Protein AF-A0A7X7GJ61-F1 (afdb_monomer_lite)

pLDDT: mean 87.81, std 11.17, range [40.0, 97.5]

Radius of gyration: 12.56 Å; chains: 1; bounding box: 27×18×38 Å

Structure (mmCIF, N/CA/C/O backbone):
data_AF-A0A7X7GJ61-F1
#
_entry.id   AF-A0A7X7GJ61-F1
#
loop_
_atom_site.group_PDB
_atom_site.id
_atom_site.type_symbol
_atom_site.label_atom_id
_atom_site.label_alt_id
_atom_site.label_comp_id
_atom_site.label_asym_id
_atom_site.label_entity_id
_atom_site.label_seq_id
_atom_site.pdbx_PDB_ins_code
_atom_site.Cartn_x
_atom_site.Cartn_y
_atom_site.Cartn_z
_atom_site.occupancy
_atom_site.B_iso_or_equiv
_atom_site.auth_seq_id
_atom_site.auth_comp_id
_atom_site.auth_asym_id
_atom_site.auth_atom_id
_atom_site.pdbx_PDB_model_num
ATOM 1 N N . MET A 1 1 ? -18.776 -6.581 -9.386 1.00 40.00 1 MET A N 1
ATOM 2 C CA . MET A 1 1 ? -18.034 -5.331 -9.635 1.00 40.00 1 MET A CA 1
ATOM 3 C C . MET A 1 1 ? -16.580 -5.732 -9.733 1.00 40.00 1 MET A C 1
ATOM 5 O O . MET A 1 1 ? -16.112 -6.367 -8.798 1.00 40.00 1 MET A O 1
ATOM 9 N N . SER A 1 2 ? -15.914 -5.512 -10.871 1.00 46.88 2 SER A N 1
ATOM 10 C CA . SER A 1 2 ? -14.457 -5.659 -10.886 1.00 46.88 2 SER A CA 1
ATOM 11 C C . SER A 1 2 ? -13.919 -4.608 -9.925 1.00 46.88 2 SER A C 1
ATOM 13 O O . SER A 1 2 ? -14.349 -3.455 -10.002 1.00 46.88 2 SER A O 1
ATOM 15 N N . SER A 1 3 ? -13.036 -4.994 -9.010 1.00 53.47 3 SER A N 1
ATOM 16 C CA . SER A 1 3 ? -12.189 -4.029 -8.315 1.00 53.47 3 SER A CA 1
ATOM 17 C C . SER A 1 3 ? -11.661 -3.022 -9.340 1.00 53.47 3 SER A C 1
ATOM 19 O O . SER A 1 3 ? -11.354 -3.400 -10.473 1.00 53.47 3 SER A O 1
ATOM 21 N N . GLY A 1 4 ? -11.574 -1.738 -8.992 1.00 56.25 4 GLY A N 1
ATOM 22 C CA . GLY A 1 4 ? -11.055 -0.697 -9.893 1.00 56.25 4 GLY A CA 1
ATOM 23 C C . GLY A 1 4 ? -9.568 -0.856 -10.255 1.00 56.25 4 GLY A C 1
ATOM 24 O O . GLY A 1 4 ? -8.937 0.120 -10.637 1.00 56.25 4 GLY A O 1
ATOM 25 N N . TYR A 1 5 ? -8.988 -2.044 -10.070 1.00 64.44 5 TYR A N 1
ATOM 26 C CA . TYR A 1 5 ? -7.563 -2.329 -10.128 1.00 64.44 5 TYR A CA 1
ATOM 27 C C . TYR A 1 5 ? -7.279 -3.835 -10.342 1.00 64.44 5 TYR A C 1
ATOM 29 O O . TYR A 1 5 ? -8.166 -4.659 -10.084 1.00 64.44 5 TYR A O 1
ATOM 37 N N . PRO A 1 6 ? -6.058 -4.201 -10.795 1.00 67.19 6 PRO A N 1
ATOM 38 C CA . PRO A 1 6 ? -5.660 -5.581 -11.079 1.00 67.19 6 PRO A CA 1
ATOM 39 C C . PRO A 1 6 ? -5.747 -6.504 -9.862 1.00 67.19 6 PRO A C 1
ATOM 41 O O . PRO A 1 6 ? -5.373 -6.108 -8.761 1.00 67.19 6 PRO A O 1
ATOM 44 N N . ASP A 1 7 ? -6.096 -7.776 -10.071 1.00 73.69 7 ASP A N 1
ATOM 45 C CA . ASP A 1 7 ? -6.105 -8.801 -9.007 1.00 73.69 7 ASP A CA 1
ATOM 46 C C . ASP A 1 7 ? -4.738 -8.980 -8.322 1.00 73.69 7 ASP A C 1
ATOM 48 O O . ASP A 1 7 ? -4.649 -9.456 -7.1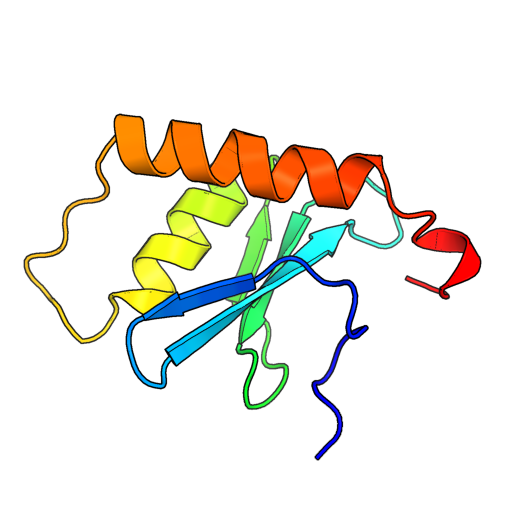92 1.00 73.69 7 ASP A O 1
ATOM 52 N N . VAL A 1 8 ? -3.660 -8.581 -9.003 1.00 81.12 8 VAL A N 1
ATOM 53 C CA . VAL A 1 8 ? -2.285 -8.630 -8.489 1.00 81.12 8 VAL A CA 1
ATOM 54 C C . VAL A 1 8 ? -1.925 -7.450 -7.584 1.00 81.12 8 VAL A C 1
ATOM 56 O O . VAL A 1 8 ? -0.823 -7.425 -7.036 1.00 81.12 8 VAL A O 1
ATOM 59 N N . CYS A 1 9 ? -2.817 -6.467 -7.413 1.00 86.81 9 CYS A N 1
ATOM 60 C CA . CYS A 1 9 ? -2.579 -5.37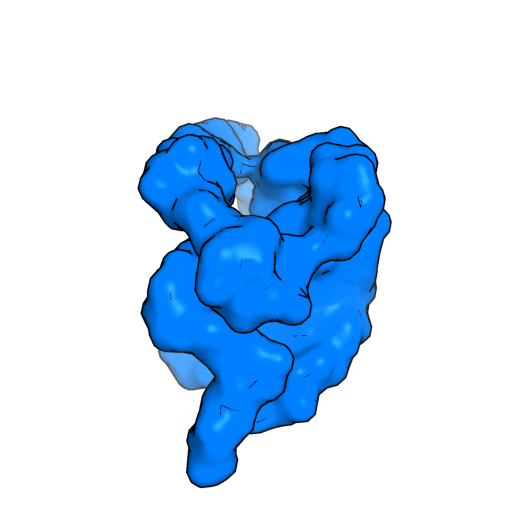3 -6.483 1.00 86.81 9 CYS A CA 1
ATOM 61 C C . CYS A 1 9 ? -2.399 -5.901 -5.067 1.00 86.81 9 CYS A C 1
ATOM 63 O O . CYS A 1 9 ? -3.312 -6.533 -4.528 1.00 86.81 9 CYS A O 1
ATOM 65 N N . PRO A 1 10 ? -1.258 -5.612 -4.419 1.00 93.44 10 PRO A N 1
ATOM 66 C CA . PRO A 1 10 ? -1.148 -5.889 -3.005 1.00 93.44 10 PRO A CA 1
ATOM 67 C C . PRO A 1 10 ? -2.201 -5.056 -2.269 1.00 93.44 10 PRO A C 1
ATOM 69 O O . PRO A 1 10 ? -2.460 -3.906 -2.625 1.00 93.44 10 PRO A O 1
ATOM 72 N N . THR A 1 11 ? -2.831 -5.654 -1.258 1.00 93.62 11 THR A N 1
ATOM 73 C CA . THR A 1 11 ? -3.879 -5.007 -0.458 1.00 93.62 11 THR A CA 1
ATOM 74 C C . THR A 1 11 ? -3.567 -5.068 1.029 1.00 93.62 11 THR A C 1
ATOM 76 O O . THR A 1 11 ? -2.977 -6.051 1.491 1.00 93.62 11 THR A O 1
ATOM 79 N N . LEU A 1 12 ? -4.032 -4.073 1.783 1.00 94.38 12 LEU A N 1
ATOM 80 C CA . LEU A 1 12 ? -4.243 -4.177 3.231 1.00 94.38 12 LEU A CA 1
ATOM 81 C C . LEU A 1 12 ? -5.722 -4.443 3.492 1.00 94.38 12 LEU A C 1
ATOM 83 O O . LEU A 1 12 ? -6.574 -3.890 2.796 1.00 94.38 12 LEU A O 1
ATOM 87 N N . ARG A 1 13 ? -6.023 -5.286 4.482 1.00 92.25 13 ARG A N 1
ATOM 88 C CA . ARG A 1 13 ? -7.396 -5.620 4.873 1.00 92.25 13 ARG A CA 1
ATOM 89 C C . ARG A 1 13 ? -7.550 -5.601 6.387 1.00 92.25 13 ARG A C 1
ATOM 91 O O . ARG A 1 13 ? -6.711 -6.158 7.090 1.00 92.25 13 ARG A O 1
ATOM 98 N N . ARG A 1 14 ? -8.662 -5.053 6.870 1.00 90.31 14 ARG A N 1
ATOM 99 C CA . ARG A 1 14 ? -9.140 -5.227 8.244 1.00 90.31 14 ARG A CA 1
ATOM 100 C C . ARG A 1 14 ? -10.657 -5.353 8.244 1.00 90.31 14 ARG A C 1
ATOM 102 O O . ARG A 1 14 ? -11.357 -4.413 7.890 1.00 90.31 14 ARG A O 1
ATOM 109 N N . GLY A 1 15 ? -11.151 -6.512 8.676 1.00 88.06 15 GLY A N 1
ATOM 110 C CA . GLY A 1 15 ? -12.573 -6.830 8.549 1.00 88.06 15 GLY A CA 1
ATOM 111 C C . GLY A 1 15 ? -13.002 -6.772 7.082 1.00 88.06 15 GLY A C 1
ATOM 112 O O . GLY A 1 15 ? -12.340 -7.367 6.229 1.00 88.06 15 GLY A O 1
ATOM 113 N N . ASP A 1 16 ? -14.059 -6.012 6.809 1.00 87.25 16 ASP A N 1
ATOM 114 C CA . ASP A 1 16 ? -14.591 -5.804 5.458 1.00 87.25 16 ASP A CA 1
ATOM 115 C C . ASP A 1 16 ? -13.893 -4.655 4.709 1.00 87.25 16 ASP A C 1
ATOM 117 O O . ASP A 1 16 ? -14.022 -4.529 3.492 1.00 87.25 16 ASP A O 1
ATOM 121 N N . THR A 1 17 ? -13.089 -3.856 5.413 1.00 89.94 17 THR A N 1
ATOM 122 C CA . THR A 1 17 ? -12.383 -2.708 4.849 1.00 89.94 17 THR A CA 1
ATOM 123 C C . THR A 1 17 ? -11.075 -3.147 4.207 1.00 89.94 17 THR A C 1
ATOM 125 O O . THR A 1 17 ? -10.241 -3.812 4.832 1.00 89.94 17 THR A O 1
ATOM 128 N N . ALA A 1 18 ? -10.847 -2.736 2.961 1.00 92.69 18 ALA A N 1
ATOM 129 C CA . ALA A 1 18 ? -9.606 -3.032 2.265 1.00 92.69 18 ALA A CA 1
ATOM 130 C C . ALA A 1 18 ? -9.170 -1.906 1.327 1.00 92.69 18 ALA A C 1
ATOM 132 O O . ALA A 1 18 ? -9.998 -1.231 0.712 1.00 92.69 18 ALA A O 1
ATOM 133 N N . VAL A 1 19 ? -7.855 -1.743 1.191 1.00 94.06 19 VAL A N 1
ATOM 134 C CA . VAL A 1 19 ? -7.218 -0.749 0.317 1.00 94.06 19 VAL A CA 1
ATOM 135 C C . VAL A 1 19 ? -6.179 -1.421 -0.569 1.00 94.06 19 VAL A C 1
ATOM 137 O O . VAL A 1 19 ? -5.504 -2.358 -0.135 1.00 94.06 19 VAL A O 1
ATOM 140 N N . GLY A 1 20 ? -6.075 -0.969 -1.814 1.00 94.00 20 GLY A N 1
ATOM 141 C CA . GLY A 1 20 ? -5.124 -1.473 -2.801 1.00 94.00 20 GLY A CA 1
ATOM 142 C C . GLY A 1 20 ? -3.987 -0.494 -3.062 1.00 94.00 20 GLY A C 1
ATOM 143 O O . GLY A 1 20 ? -4.122 0.707 -2.825 1.00 94.00 20 GLY A O 1
ATOM 144 N N . PHE A 1 21 ? -2.875 -1.031 -3.562 1.00 94.25 21 PHE A N 1
ATOM 145 C CA . PHE A 1 21 ? -1.678 -0.270 -3.901 1.00 94.25 21 PHE A CA 1
ATOM 146 C C . PHE A 1 21 ? -1.231 -0.565 -5.332 1.00 94.25 21 PHE A C 1
ATOM 148 O O . PHE A 1 21 ? -1.280 -1.710 -5.788 1.00 94.25 21 PHE A O 1
ATOM 155 N N . SER A 1 22 ? -0.717 0.450 -6.019 1.00 91.62 22 SER A N 1
ATOM 156 C CA . SER A 1 22 ? 0.005 0.280 -7.284 1.00 91.62 22 SER A CA 1
ATOM 157 C C . SER A 1 22 ? 1.032 1.392 -7.477 1.00 91.62 22 SER A C 1
ATOM 159 O O . SER A 1 22 ? 0.908 2.454 -6.860 1.00 91.62 22 SER A O 1
ATOM 161 N N . PRO A 1 23 ? 2.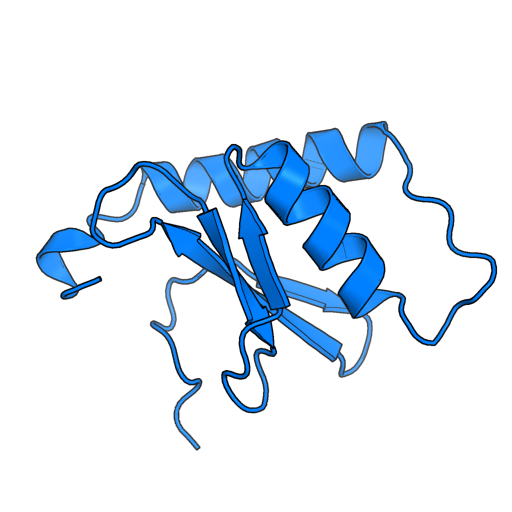004 1.236 -8.388 1.00 90.50 23 PRO A N 1
ATOM 162 C CA . PRO A 1 23 ? 2.759 2.389 -8.859 1.00 90.50 23 PRO A CA 1
ATOM 163 C C . PRO A 1 23 ? 1.844 3.362 -9.618 1.00 90.50 23 PRO A C 1
ATOM 165 O O . PRO A 1 23 ? 0.797 2.983 -10.155 1.00 90.50 23 PRO A O 1
ATOM 168 N N . SER A 1 24 ? 2.220 4.638 -9.665 1.00 87.19 24 SER A N 1
ATOM 169 C CA . SER A 1 24 ? 1.701 5.590 -10.647 1.00 87.19 24 SER A CA 1
ATOM 170 C C . SER A 1 24 ? 2.214 5.242 -12.050 1.00 87.19 24 SER A C 1
ATOM 172 O O . SER A 1 24 ? 3.287 4.652 -12.150 1.00 87.19 24 SER A O 1
ATOM 174 N N . PRO A 1 25 ? 1.549 5.683 -13.136 1.00 80.81 25 PRO A N 1
ATOM 175 C CA . PRO A 1 25 ? 2.020 5.396 -14.497 1.00 80.81 25 PRO A CA 1
ATOM 176 C C . PRO A 1 25 ? 3.414 5.978 -14.784 1.00 80.81 25 PRO A C 1
ATOM 178 O O . PRO A 1 25 ? 4.150 5.498 -15.636 1.00 80.81 25 PRO A O 1
ATOM 181 N N . SER A 1 26 ? 3.796 7.032 -14.055 1.00 80.62 26 SER A N 1
ATOM 182 C CA . SER A 1 26 ? 5.139 7.620 -14.099 1.00 80.62 26 SER A CA 1
ATOM 183 C C . SER A 1 26 ? 6.190 6.866 -13.274 1.00 80.62 26 SER A C 1
ATOM 185 O O . SER A 1 26 ? 7.363 7.219 -13.330 1.00 80.62 26 SER A O 1
ATOM 187 N N . GLY A 1 27 ? 5.786 5.904 -12.440 1.00 81.19 27 GLY A N 1
ATOM 188 C CA . GLY A 1 27 ? 6.650 5.201 -11.487 1.00 81.19 27 GLY A CA 1
ATOM 189 C C . GLY A 1 27 ? 7.139 6.039 -10.296 1.00 81.19 27 GLY A C 1
ATOM 190 O O . GLY A 1 27 ? 7.871 5.525 -9.458 1.00 81.19 27 GLY A O 1
ATOM 191 N N . CYS A 1 28 ? 6.760 7.318 -10.192 1.00 86.38 28 CYS A N 1
ATOM 192 C CA . CYS A 1 28 ? 7.276 8.218 -9.149 1.00 86.38 28 CYS A CA 1
ATOM 193 C C . CYS A 1 28 ? 6.516 8.150 -7.817 1.00 86.38 28 CYS A C 1
ATOM 195 O O . CYS A 1 28 ? 7.017 8.651 -6.814 1.00 86.38 28 CYS A O 1
ATOM 197 N N . HIS A 1 29 ? 5.300 7.605 -7.810 1.00 92.44 29 HIS A N 1
ATOM 198 C CA . HIS A 1 29 ? 4.451 7.542 -6.623 1.00 92.44 29 HIS A CA 1
ATOM 199 C C . HIS A 1 29 ? 3.847 6.151 -6.461 1.00 92.44 29 HIS A C 1
ATOM 201 O O . HIS A 1 29 ? 3.692 5.409 -7.431 1.00 92.44 29 HIS A O 1
ATOM 207 N N . VAL A 1 30 ? 3.430 5.837 -5.240 1.00 94.44 30 VAL A N 1
ATOM 208 C CA . VAL A 1 30 ? 2.542 4.716 -4.937 1.00 94.44 30 VAL A CA 1
ATOM 209 C C . VAL A 1 30 ? 1.137 5.272 -4.736 1.00 94.44 30 VAL A C 1
ATOM 211 O O . VAL A 1 30 ? 0.915 6.131 -3.882 1.00 94.44 30 VAL A O 1
ATOM 214 N N . ARG A 1 31 ? 0.196 4.817 -5.559 1.00 93.31 31 ARG A N 1
ATOM 215 C CA . ARG A 1 31 ? -1.228 5.135 -5.457 1.00 93.31 31 ARG A CA 1
ATOM 216 C C . ARG A 1 31 ? -1.880 4.219 -4.425 1.00 93.31 31 ARG A C 1
ATOM 218 O O . ARG A 1 31 ? -1.543 3.039 -4.362 1.00 93.31 31 ARG A O 1
ATOM 225 N N . VAL A 1 32 ? -2.810 4.773 -3.654 1.00 94.88 32 VAL A N 1
ATOM 226 C CA . VAL A 1 32 ? -3.633 4.062 -2.670 1.00 94.88 32 VAL A CA 1
ATOM 227 C C . VAL A 1 32 ? -5.094 4.386 -2.944 1.00 94.88 32 VAL A C 1
ATOM 229 O O . VAL A 1 32 ? -5.439 5.546 -3.184 1.00 94.88 32 VAL A O 1
ATOM 232 N N . TRP A 1 33 ? -5.954 3.379 -2.899 1.00 92.38 33 TRP A N 1
ATOM 233 C CA . TRP A 1 33 ? -7.389 3.513 -3.153 1.00 92.38 33 TRP A CA 1
ATOM 234 C C . TRP A 1 33 ? -8.186 2.480 -2.370 1.00 92.38 33 TRP A C 1
ATOM 236 O O . TRP A 1 33 ? -7.667 1.436 -1.966 1.00 92.38 33 TRP A O 1
ATOM 246 N N . TRP A 1 34 ? -9.470 2.751 -2.201 1.00 91.38 34 TRP A N 1
ATOM 247 C CA . TRP A 1 34 ? -10.415 1.814 -1.617 1.00 91.38 34 TRP A CA 1
ATOM 248 C C . TRP A 1 34 ? -10.667 0.630 -2.546 1.00 91.38 34 TRP A C 1
ATOM 250 O O . TRP A 1 34 ? -10.916 0.781 -3.743 1.00 91.38 34 TRP A O 1
ATOM 260 N N . SER A 1 35 ? -10.611 -0.575 -1.983 1.00 85.12 35 SER A N 1
ATOM 261 C CA . SER A 1 35 ? -10.791 -1.811 -2.747 1.00 85.12 35 SER A CA 1
ATOM 262 C C . SER A 1 35 ? -12.200 -1.968 -3.335 1.00 85.12 35 SER A C 1
ATOM 264 O O . SER A 1 35 ? -12.387 -2.510 -4.423 1.00 85.12 35 SER A O 1
ATOM 266 N N . GLU A 1 36 ? -13.184 -1.486 -2.583 1.00 82.94 36 GLU A N 1
ATOM 267 C CA . GLU A 1 36 ? -14.615 -1.711 -2.775 1.00 82.94 36 GLU A CA 1
ATOM 268 C C . GLU A 1 36 ? -15.222 -0.889 -3.917 1.00 82.94 36 GLU A C 1
ATOM 270 O O . GLU A 1 36 ? -16.101 -1.370 -4.633 1.00 82.94 36 GLU A O 1
ATOM 275 N N . ASN A 1 37 ? -14.745 0.340 -4.105 1.00 83.44 37 ASN A N 1
ATOM 276 C CA . ASN A 1 37 ? -15.311 1.310 -5.042 1.00 83.44 37 ASN A CA 1
ATOM 277 C C . ASN A 1 37 ? -14.252 1.942 -5.964 1.00 83.44 37 ASN A C 1
ATOM 279 O O . ASN A 1 37 ? -14.618 2.615 -6.922 1.00 83.44 37 ASN A O 1
ATOM 283 N N . GLY A 1 38 ? -12.957 1.691 -5.727 1.00 83.94 38 GLY A N 1
ATOM 284 C CA . GLY A 1 38 ? -11.861 2.252 -6.518 1.00 83.94 38 GLY A CA 1
ATOM 285 C C . GLY A 1 38 ? -11.583 3.735 -6.256 1.00 83.94 38 GLY A C 1
ATOM 286 O O . GLY A 1 38 ? -10.774 4.322 -6.973 1.00 83.94 38 GLY A O 1
ATOM 287 N N . GLU A 1 39 ? -12.220 4.345 -5.252 1.00 88.06 39 GLU A N 1
ATOM 288 C CA . GLU A 1 39 ? -12.015 5.754 -4.919 1.00 88.06 39 GLU A CA 1
ATOM 289 C C . GLU A 1 39 ? -10.581 5.993 -4.417 1.00 88.06 39 GLU A C 1
ATOM 291 O O . GLU A 1 39 ? -10.089 5.247 -3.556 1.00 88.06 39 GLU A O 1
ATOM 296 N N . PRO A 1 40 ? -9.885 7.024 -4.929 1.00 90.50 40 PRO A N 1
ATOM 297 C CA . PRO A 1 40 ? -8.513 7.301 -4.540 1.00 90.50 40 PRO A CA 1
ATOM 298 C C . PRO A 1 40 ? -8.447 7.804 -3.096 1.00 90.50 40 PRO A C 1
ATOM 300 O O . PRO A 1 40 ? -9.115 8.76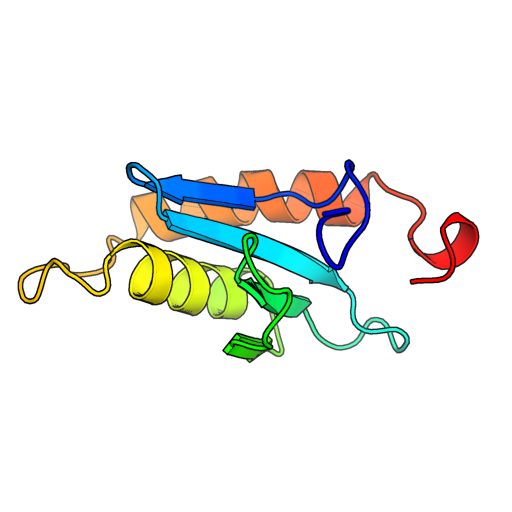2 -2.718 1.00 90.50 40 PRO A O 1
ATOM 303 N N . ILE A 1 41 ? -7.563 7.197 -2.308 1.00 93.25 41 ILE A N 1
ATOM 304 C CA . ILE A 1 41 ? -7.163 7.710 -0.992 1.00 93.25 41 ILE A CA 1
ATOM 305 C C . ILE A 1 41 ? -6.048 8.742 -1.178 1.00 93.25 41 ILE A C 1
ATOM 307 O O . ILE A 1 41 ? -6.070 9.808 -0.567 1.00 93.25 41 ILE A O 1
ATOM 311 N N . GLY A 1 42 ? -5.081 8.449 -2.053 1.00 94.50 42 GLY A N 1
ATOM 312 C CA . GLY A 1 42 ? -3.989 9.370 -2.349 1.00 94.50 42 GLY A CA 1
ATOM 313 C C . GLY A 1 42 ? -2.879 8.773 -3.209 1.00 94.50 42 GLY A C 1
ATOM 314 O O . GLY A 1 42 ? -2.918 7.609 -3.607 1.00 94.50 42 GLY A O 1
ATOM 315 N N . ALA A 1 43 ? -1.866 9.591 -3.487 1.00 94.62 43 ALA A N 1
ATOM 316 C CA . ALA A 1 43 ? -0.624 9.180 -4.130 1.00 94.62 43 ALA A CA 1
ATOM 317 C C . ALA A 1 43 ? 0.558 9.679 -3.296 1.00 94.62 43 ALA A C 1
ATOM 319 O O . ALA A 1 43 ? 0.620 10.855 -2.938 1.00 94.62 43 ALA A O 1
ATOM 320 N N . TYR A 1 44 ? 1.488 8.781 -2.988 1.00 96.75 44 TYR A N 1
ATOM 321 C CA . TYR A 1 44 ? 2.540 9.021 -2.006 1.00 96.75 44 TYR A CA 1
ATOM 322 C C . TYR A 1 44 ? 3.922 8.811 -2.622 1.00 96.75 44 TYR A C 1
ATOM 324 O O . TYR A 1 44 ? 4.083 7.941 -3.477 1.00 96.75 44 TYR A O 1
ATOM 332 N N . PRO A 1 45 ? 4.938 9.576 -2.194 1.00 95.62 45 PRO A N 1
ATOM 333 C CA . PRO A 1 45 ? 6.275 9.526 -2.789 1.00 95.62 45 PRO A CA 1
ATOM 334 C C . PRO A 1 45 ? 7.068 8.260 -2.425 1.00 95.62 45 PRO A C 1
ATOM 336 O O . PRO A 1 45 ? 8.143 8.034 -2.970 1.00 95.62 45 PRO A O 1
ATOM 339 N N . SER A 1 46 ? 6.580 7.443 -1.487 1.00 95.62 46 SER A N 1
ATOM 340 C CA . SER A 1 46 ? 7.220 6.187 -1.095 1.00 95.62 46 SER A CA 1
ATOM 341 C C . SER A 1 46 ? 6.193 5.139 -0.676 1.00 95.62 46 SER A C 1
ATOM 343 O O . SER A 1 46 ? 5.085 5.471 -0.246 1.00 95.62 46 SER A O 1
ATOM 345 N N . THR A 1 47 ? 6.588 3.865 -0.755 1.00 96.25 47 THR A N 1
ATOM 346 C CA . THR A 1 47 ? 5.782 2.736 -0.269 1.00 96.25 47 THR A CA 1
ATOM 347 C C . THR A 1 47 ? 5.458 2.876 1.213 1.00 96.25 47 THR A C 1
ATOM 349 O O . THR A 1 47 ? 4.324 2.644 1.599 1.00 96.25 47 THR A O 1
ATOM 352 N N . GLU A 1 48 ? 6.412 3.320 2.033 1.00 96.94 48 GLU A N 1
ATOM 353 C CA . GLU A 1 48 ? 6.198 3.526 3.471 1.00 96.94 48 GLU A CA 1
ATOM 354 C C . GLU A 1 48 ? 5.076 4.538 3.741 1.00 96.94 48 GLU A C 1
ATOM 356 O O . GLU A 1 48 ? 4.143 4.244 4.480 1.00 96.94 48 GLU A O 1
ATOM 361 N N . ARG A 1 49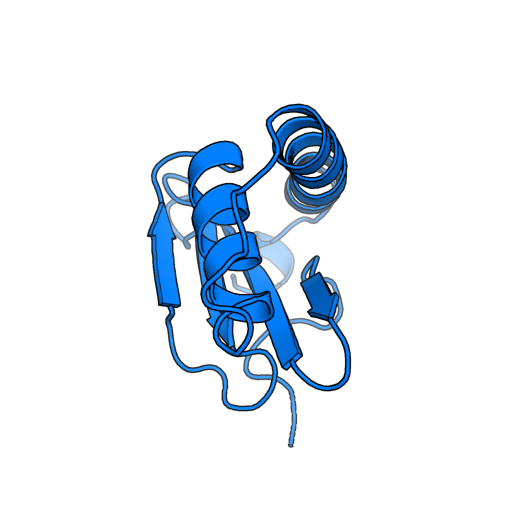 ? 5.098 5.695 3.064 1.00 97.00 49 ARG A N 1
ATOM 362 C CA . ARG A 1 49 ? 4.061 6.730 3.216 1.00 97.00 49 ARG A CA 1
ATOM 363 C C . ARG A 1 49 ? 2.699 6.264 2.716 1.00 97.00 49 ARG A C 1
ATOM 365 O O . ARG A 1 49 ? 1.679 6.589 3.318 1.00 97.00 49 ARG A O 1
ATOM 372 N N . ALA A 1 50 ? 2.682 5.486 1.636 1.00 97.06 50 ALA A N 1
ATOM 373 C CA . ALA A 1 50 ? 1.463 4.849 1.164 1.00 97.06 50 ALA A CA 1
ATOM 374 C C . ALA A 1 50 ? 0.916 3.855 2.196 1.00 97.06 50 ALA A C 1
ATOM 376 O O . ALA A 1 50 ? -0.284 3.851 2.454 1.00 97.06 50 ALA A O 1
ATOM 377 N N . VAL A 1 51 ? 1.776 3.034 2.803 1.00 97.25 51 VAL A N 1
ATOM 378 C CA . VAL A 1 51 ? 1.392 2.047 3.820 1.00 97.25 51 VAL A CA 1
ATOM 379 C C . VAL A 1 51 ? 0.869 2.716 5.081 1.00 97.25 51 VAL A C 1
ATOM 381 O O . VAL A 1 51 ? -0.170 2.297 5.575 1.00 97.25 51 VAL A O 1
ATOM 384 N N . GLU A 1 52 ? 1.513 3.781 5.562 1.00 96.38 52 GLU A N 1
ATOM 385 C CA . GLU A 1 52 ? 1.004 4.585 6.682 1.00 96.38 52 GLU A CA 1
ATOM 386 C C . GLU A 1 52 ? -0.431 5.063 6.416 1.00 96.38 52 GLU A C 1
ATOM 388 O O . GLU A 1 52 ? -1.312 4.901 7.262 1.00 96.38 52 GLU A O 1
ATOM 393 N N . ALA A 1 53 ? -0.684 5.608 5.223 1.00 95.81 53 ALA A N 1
ATOM 394 C CA . ALA A 1 53 ? -2.013 6.065 4.835 1.00 95.81 53 ALA A CA 1
ATOM 395 C C . ALA A 1 53 ? -3.015 4.914 4.675 1.00 95.81 53 ALA A C 1
ATOM 397 O O . ALA A 1 53 ? -4.163 5.030 5.101 1.00 95.81 53 ALA A O 1
ATOM 398 N N . GLY A 1 54 ? -2.589 3.796 4.088 1.00 95.88 54 GLY A N 1
ATOM 399 C CA . GLY A 1 54 ? -3.423 2.613 3.917 1.00 95.88 54 GLY A CA 1
ATOM 400 C C . GLY A 1 54 ? -3.814 1.973 5.249 1.00 95.88 54 GLY A C 1
ATOM 401 O O . GLY A 1 54 ? -4.972 1.602 5.418 1.00 95.88 54 GLY A O 1
ATOM 402 N N . LEU A 1 55 ? -2.885 1.904 6.207 1.00 95.88 55 LEU A N 1
ATOM 403 C CA . LEU A 1 55 ? -3.153 1.469 7.577 1.00 95.88 55 LEU A CA 1
ATOM 404 C C . LEU A 1 55 ? -4.160 2.411 8.243 1.00 95.88 55 LEU A C 1
ATOM 406 O O . LEU A 1 55 ? -5.218 1.964 8.679 1.00 95.88 55 LEU A O 1
ATOM 410 N N . ALA A 1 56 ? -3.911 3.723 8.228 1.00 94.00 56 ALA A N 1
ATOM 411 C CA . ALA A 1 56 ? -4.859 4.696 8.772 1.00 94.00 56 ALA A CA 1
ATOM 412 C C . ALA A 1 56 ? -6.272 4.546 8.168 1.00 94.00 56 ALA A C 1
ATOM 414 O O . ALA A 1 56 ? -7.262 4.602 8.894 1.00 94.00 56 ALA A O 1
ATOM 415 N N . ALA A 1 57 ? -6.370 4.278 6.863 1.00 93.81 57 ALA A N 1
ATOM 416 C CA . ALA A 1 57 ? -7.634 4.056 6.168 1.00 93.81 57 ALA A CA 1
ATOM 417 C C . ALA A 1 57 ? -8.355 2.767 6.621 1.00 93.81 57 ALA A C 1
ATOM 419 O O . ALA A 1 57 ? -9.537 2.807 6.971 1.00 93.81 57 ALA A O 1
ATOM 420 N N . VAL A 1 58 ? -7.669 1.619 6.687 1.00 94.62 58 VAL A N 1
ATOM 421 C CA . VAL A 1 58 ? -8.305 0.359 7.138 1.00 94.62 58 VAL A CA 1
ATOM 422 C C . VAL A 1 58 ? -8.651 0.359 8.632 1.00 94.62 58 VAL A C 1
ATOM 424 O O . VAL A 1 58 ? -9.433 -0.477 9.082 1.00 94.62 58 VAL A O 1
ATOM 427 N N . HIS A 1 59 ? -8.106 1.307 9.396 1.00 94.12 59 HIS A N 1
ATOM 428 C CA . HIS A 1 59 ? -8.420 1.539 10.803 1.00 94.12 59 HIS A CA 1
ATOM 429 C C . HIS A 1 59 ? -9.331 2.753 11.050 1.00 94.12 59 HIS A C 1
ATOM 431 O O . HIS A 1 59 ? -9.444 3.163 12.201 1.00 94.12 59 HIS A O 1
ATOM 437 N N . HIS A 1 60 ? -9.996 3.315 10.033 1.00 87.94 60 HIS A N 1
ATOM 438 C CA . HIS A 1 60 ? -10.783 4.551 10.185 1.00 87.94 60 HIS A CA 1
ATOM 439 C C . HIS A 1 60 ? -11.875 4.487 11.273 1.00 87.94 60 HIS A C 1
ATOM 441 O O . HIS A 1 60 ? -12.157 5.500 11.908 1.00 87.94 60 HIS A O 1
ATOM 447 N N . ASP A 1 61 ? -12.438 3.303 11.535 1.00 89.44 61 ASP A N 1
ATOM 448 C CA . ASP A 1 61 ? -13.434 3.076 12.595 1.00 89.44 61 ASP A CA 1
ATOM 449 C C . ASP A 1 61 ? -12.836 2.950 14.008 1.00 89.44 61 ASP A C 1
ATOM 451 O O . ASP A 1 61 ? -13.566 2.842 14.994 1.00 89.44 61 ASP A O 1
ATOM 455 N N . ASN A 1 62 ? -11.508 2.919 14.132 1.00 87.81 62 ASN A N 1
ATOM 456 C CA . ASN A 1 62 ? -10.803 2.814 15.403 1.00 87.81 62 ASN A CA 1
ATOM 457 C C . ASN A 1 62 ? -10.083 4.136 15.726 1.00 87.81 62 ASN A C 1
ATOM 459 O O . ASN A 1 62 ? -8.926 4.302 15.333 1.00 87.81 62 ASN A O 1
ATOM 463 N N . PRO A 1 63 ? -10.715 5.059 16.474 1.00 84.38 63 PRO A N 1
ATOM 464 C CA . PRO A 1 63 ? -10.119 6.357 16.797 1.00 84.38 63 PRO A CA 1
ATOM 465 C C . PRO A 1 63 ? -8.858 6.251 17.667 1.00 84.38 63 PRO A C 1
ATOM 467 O O . PRO A 1 63 ? -8.042 7.168 17.666 1.00 84.38 63 PRO A O 1
ATOM 470 N N . ASP A 1 64 ? -8.674 5.129 18.369 1.00 90.19 64 ASP A N 1
ATOM 471 C CA . ASP A 1 64 ? -7.503 4.863 19.210 1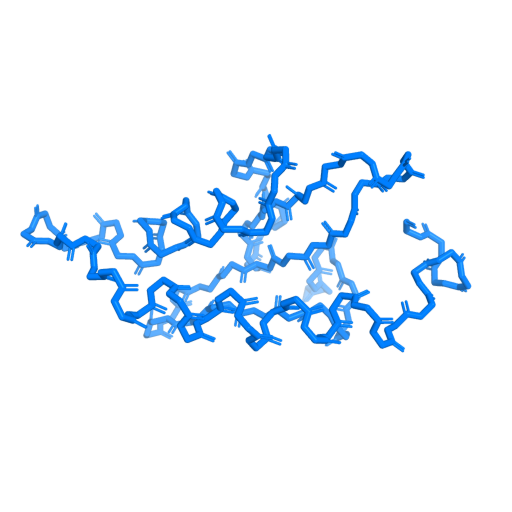.00 90.19 64 ASP A CA 1
ATOM 472 C C . ASP A 1 64 ? -6.363 4.178 18.438 1.00 90.19 64 ASP A C 1
ATOM 474 O O . ASP A 1 64 ? -5.336 3.815 19.020 1.00 90.19 64 ASP A O 1
ATOM 478 N N . TYR A 1 65 ? -6.523 3.948 17.129 1.00 88.75 65 TYR A N 1
ATOM 479 C CA . TYR A 1 65 ? -5.460 3.360 16.328 1.00 88.75 65 TYR A CA 1
ATOM 480 C C . TYR A 1 65 ? -4.274 4.320 16.210 1.00 88.75 65 TYR A C 1
ATOM 482 O O . TYR A 1 65 ? -4.356 5.385 15.600 1.00 88.75 65 TYR A O 1
ATOM 490 N N . ALA A 1 66 ? -3.136 3.884 16.742 1.00 86.69 66 ALA A N 1
ATOM 491 C CA . ALA A 1 66 ? -1.843 4.494 16.500 1.00 86.69 66 ALA A CA 1
ATOM 492 C C . ALA A 1 66 ? -1.008 3.540 15.649 1.00 86.69 66 ALA A C 1
ATOM 494 O O . ALA A 1 66 ? -0.740 2.406 16.049 1.00 86.69 66 ALA A O 1
ATOM 495 N N . CYS A 1 67 ? -0.597 4.017 14.476 1.00 82.25 67 CYS A N 1
ATOM 496 C CA . CYS A 1 67 ? 0.213 3.247 13.546 1.00 82.25 67 CYS A CA 1
ATOM 497 C C . CYS A 1 67 ? 1.534 2.822 14.212 1.00 82.25 67 CYS A C 1
ATOM 499 O O . CYS A 1 67 ? 2.318 3.670 14.647 1.00 82.25 67 CYS A O 1
ATOM 501 N N . ASN A 1 68 ? 1.769 1.512 14.325 1.00 89.81 68 ASN A N 1
ATOM 502 C CA . ASN A 1 68 ? 2.988 0.967 14.920 1.00 89.81 68 ASN A CA 1
ATOM 503 C C . ASN A 1 68 ? 4.108 0.899 13.869 1.00 89.81 68 ASN A C 1
ATOM 505 O O . ASN A 1 68 ? 3.909 0.376 12.776 1.00 89.81 68 ASN A O 1
ATOM 509 N N . SER A 1 69 ? 5.315 1.354 14.211 1.00 92.00 69 SER A N 1
ATOM 510 C CA . SER A 1 69 ? 6.458 1.372 13.288 1.00 92.00 69 SER A CA 1
ATOM 511 C C . SER A 1 69 ? 6.873 -0.021 12.802 1.00 92.00 69 SER A C 1
ATOM 513 O O . SER A 1 69 ? 7.323 -0.161 11.664 1.00 92.00 69 SER A O 1
ATOM 515 N N . ASP A 1 70 ? 6.689 -1.063 13.615 1.00 95.69 70 ASP A N 1
ATOM 516 C CA . ASP A 1 70 ? 6.969 -2.438 13.190 1.00 95.69 70 ASP A CA 1
ATOM 517 C C . ASP A 1 70 ? 5.922 -2.964 12.197 1.00 95.69 70 ASP A C 1
ATOM 519 O O . ASP A 1 70 ? 6.282 -3.666 11.251 1.00 95.69 70 ASP A O 1
ATOM 523 N N . GLU A 1 71 ? 4.652 -2.581 12.362 1.00 94.31 71 GLU A N 1
ATOM 524 C CA . GLU A 1 71 ? 3.573 -2.905 11.419 1.00 94.31 71 GLU A CA 1
ATOM 525 C C . GLU A 1 71 ? 3.813 -2.205 10.077 1.00 94.31 71 GLU A C 1
ATOM 527 O O . GLU A 1 71 ? 3.827 -2.859 9.034 1.00 94.31 71 GLU A O 1
ATOM 532 N N . VAL A 1 72 ? 4.132 -0.905 10.107 1.00 95.69 72 VAL A N 1
ATOM 533 C CA . VAL A 1 72 ? 4.510 -0.140 8.909 1.00 95.69 72 VAL A CA 1
ATOM 534 C C . VAL A 1 72 ? 5.690 -0.791 8.203 1.00 95.69 72 VAL A C 1
ATOM 536 O O . VAL A 1 72 ? 5.639 -0.995 6.990 1.00 95.69 72 VAL A O 1
ATOM 539 N N . ARG A 1 73 ? 6.750 -1.154 8.935 1.00 96.69 73 ARG A N 1
ATOM 540 C CA . ARG A 1 73 ? 7.938 -1.788 8.348 1.00 96.69 73 ARG A CA 1
ATOM 541 C C . ARG A 1 73 ? 7.593 -3.128 7.701 1.00 96.69 73 ARG A C 1
ATOM 543 O O . ARG A 1 73 ? 8.042 -3.393 6.584 1.00 96.69 73 ARG A O 1
ATOM 550 N N . HIS A 1 74 ? 6.812 -3.960 8.389 1.00 96.75 74 HIS A N 1
ATOM 551 C CA . HIS A 1 74 ? 6.392 -5.264 7.884 1.00 96.75 74 HIS A CA 1
ATOM 552 C C . HIS A 1 74 ? 5.587 -5.127 6.586 1.00 96.75 74 HIS A C 1
ATOM 554 O O . HIS A 1 74 ? 5.941 -5.720 5.563 1.00 96.75 74 HIS A O 1
ATOM 560 N N . GLU A 1 75 ? 4.555 -4.286 6.602 1.00 97.44 75 GLU A N 1
ATOM 561 C CA . GLU A 1 75 ? 3.669 -4.087 5.458 1.00 97.44 75 GLU A CA 1
ATOM 562 C C . GLU A 1 75 ? 4.369 -3.379 4.296 1.00 97.44 75 GLU A C 1
ATOM 564 O O . GLU A 1 75 ? 4.173 -3.754 3.141 1.00 97.44 75 GLU A O 1
ATOM 569 N N . THR A 1 76 ? 5.276 -2.441 4.578 1.00 97.50 76 THR A N 1
ATOM 570 C CA . THR A 1 76 ? 6.126 -1.806 3.557 1.00 97.50 76 THR A CA 1
ATOM 571 C C . THR A 1 76 ? 6.979 -2.837 2.827 1.00 97.50 76 THR A C 1
ATOM 573 O O . THR A 1 76 ? 7.063 -2.799 1.599 1.00 97.50 76 THR A O 1
ATOM 576 N N . GLY A 1 77 ? 7.579 -3.785 3.553 1.00 96.75 77 GLY A N 1
ATOM 577 C CA . GLY A 1 77 ? 8.354 -4.869 2.950 1.00 96.75 77 GLY A CA 1
ATOM 578 C C . GLY A 1 77 ? 7.491 -5.778 2.074 1.00 96.75 77 GLY A C 1
ATOM 579 O O . GLY A 1 77 ? 7.846 -6.052 0.927 1.00 96.75 77 GLY A O 1
ATOM 580 N N . ARG A 1 78 ? 6.330 -6.202 2.586 1.00 96.94 78 ARG A N 1
ATOM 581 C CA . ARG A 1 78 ? 5.403 -7.089 1.869 1.00 96.94 78 ARG A CA 1
ATOM 582 C C . ARG A 1 78 ? 4.845 -6.437 0.603 1.00 96.94 78 ARG A C 1
ATOM 584 O O . ARG A 1 78 ? 4.899 -7.034 -0.469 1.00 96.94 78 ARG A O 1
ATOM 591 N N . ILE A 1 79 ? 4.325 -5.216 0.714 1.00 95.75 79 ILE A N 1
ATOM 592 C CA . ILE A 1 79 ? 3.741 -4.470 -0.407 1.00 95.75 79 ILE A CA 1
ATOM 593 C C . ILE A 1 79 ? 4.831 -4.098 -1.409 1.00 95.75 79 ILE A C 1
ATOM 595 O O . ILE A 1 79 ? 4.662 -4.334 -2.603 1.00 95.75 79 ILE A O 1
ATOM 599 N N . GLY A 1 80 ? 5.976 -3.602 -0.936 1.00 94.75 80 GLY A N 1
ATOM 600 C CA . GLY A 1 80 ? 7.114 -3.260 -1.787 1.00 94.75 80 GLY A CA 1
ATOM 601 C C . GLY A 1 80 ? 7.612 -4.442 -2.621 1.00 94.75 80 GLY A C 1
ATOM 602 O O . GLY A 1 80 ? 7.878 -4.272 -3.808 1.00 94.75 80 GLY A O 1
ATOM 603 N N . ALA A 1 81 ? 7.666 -5.646 -2.042 1.00 94.38 81 ALA A N 1
ATOM 604 C CA . ALA A 1 81 ? 8.056 -6.853 -2.767 1.00 94.38 81 ALA A CA 1
ATOM 605 C C . ALA A 1 81 ? 7.101 -7.177 -3.928 1.00 94.38 81 ALA A C 1
ATOM 607 O O . ALA A 1 81 ? 7.559 -7.504 -5.020 1.00 94.38 81 ALA A O 1
ATOM 608 N N . VAL A 1 82 ? 5.786 -7.042 -3.726 1.00 93.56 82 VAL A N 1
ATOM 609 C CA . VAL A 1 82 ? 4.798 -7.273 -4.794 1.00 93.56 82 VAL A CA 1
ATOM 610 C C . VAL A 1 82 ? 4.891 -6.189 -5.866 1.00 93.56 82 VAL A C 1
ATOM 612 O O . VAL A 1 82 ? 4.920 -6.510 -7.052 1.00 93.56 82 VAL A O 1
ATOM 615 N N . LEU A 1 83 ? 5.000 -4.916 -5.468 1.00 91.12 83 LEU A N 1
ATOM 616 C CA . LEU A 1 83 ? 5.155 -3.810 -6.416 1.00 91.12 83 LEU A CA 1
ATOM 617 C C . LEU A 1 83 ? 6.406 -3.981 -7.292 1.00 91.12 83 LEU A C 1
ATOM 619 O O . LEU A 1 83 ? 6.353 -3.670 -8.475 1.00 91.12 83 LEU A O 1
ATOM 623 N N . ALA A 1 84 ? 7.504 -4.506 -6.745 1.00 89.88 84 ALA A N 1
ATOM 624 C CA . ALA A 1 84 ? 8.730 -4.755 -7.501 1.00 89.88 84 ALA A CA 1
ATOM 625 C C . ALA A 1 84 ? 8.676 -6.018 -8.383 1.00 89.88 84 ALA A C 1
ATOM 627 O O . ALA A 1 84 ? 9.400 -6.097 -9.372 1.00 89.88 84 ALA A O 1
ATOM 628 N N . ALA A 1 85 ? 7.864 -7.016 -8.020 1.00 88.94 85 ALA A N 1
ATOM 629 C CA . ALA A 1 85 ? 7.794 -8.297 -8.726 1.00 88.94 85 ALA A CA 1
ATOM 630 C C . ALA A 1 85 ? 6.852 -8.287 -9.941 1.00 88.94 85 ALA A C 1
ATOM 632 O O . ALA A 1 85 ? 6.975 -9.138 -10.821 1.00 88.94 85 ALA A O 1
ATOM 633 N N . VAL A 1 86 ? 5.893 -7.362 -9.975 1.00 84.69 86 VAL A N 1
ATOM 634 C CA . VAL A 1 86 ? 4.881 -7.270 -11.032 1.00 84.69 86 VAL A CA 1
ATOM 635 C C . VAL A 1 86 ? 5.349 -6.317 -12.135 1.00 84.69 86 VAL A C 1
ATOM 637 O O . VAL A 1 86 ? 5.760 -5.191 -11.865 1.00 84.69 86 VAL A O 1
ATOM 640 N N . ASP A 1 87 ? 5.236 -6.747 -13.393 1.00 83.12 87 ASP A N 1
ATOM 641 C CA . ASP A 1 87 ? 5.386 -5.862 -14.552 1.00 83.12 87 ASP A CA 1
ATOM 642 C C . ASP A 1 87 ? 4.085 -5.076 -14.774 1.00 83.12 87 ASP A C 1
ATOM 644 O O . ASP A 1 87 ? 3.184 -5.492 -15.502 1.00 83.12 87 ASP A O 1
ATOM 648 N N . TRP A 1 88 ? 3.967 -3.940 -14.088 1.00 80.50 88 TRP A N 1
ATOM 649 C CA . TRP A 1 88 ? 2.779 -3.082 -14.139 1.00 80.50 88 TRP A CA 1
ATOM 650 C C . TRP A 1 88 ? 2.533 -2.485 -15.524 1.00 80.50 88 TRP A C 1
ATOM 652 O O . TRP A 1 88 ? 1.379 -2.332 -15.926 1.00 80.50 88 TRP A O 1
ATOM 662 N N . TYR A 1 89 ? 3.597 -2.238 -16.292 1.00 77.06 89 TYR A N 1
ATOM 663 C CA . TYR A 1 89 ? 3.480 -1.708 -17.646 1.00 77.06 89 TYR A CA 1
ATOM 664 C C . TYR A 1 89 ? 2.835 -2.732 -18.585 1.00 77.06 89 TYR A C 1
ATOM 666 O O . TYR A 1 89 ? 1.940 -2.381 -19.355 1.00 77.06 89 TYR A O 1
ATOM 674 N N . ALA A 1 90 ? 3.207 -4.012 -18.468 1.00 78.31 90 ALA A N 1
ATOM 675 C CA . ALA A 1 90 ? 2.550 -5.098 -19.200 1.00 78.31 90 ALA A CA 1
ATOM 676 C C . ALA A 1 90 ? 1.057 -5.250 -18.848 1.00 78.31 90 ALA A C 1
ATOM 678 O O . ALA A 1 90 ? 0.287 -5.784 -19.647 1.00 78.31 90 ALA A O 1
ATOM 679 N N . LEU A 1 91 ? 0.634 -4.754 -17.681 1.00 73.62 91 LEU A N 1
ATOM 680 C CA . LEU A 1 91 ? -0.765 -4.720 -17.248 1.00 73.62 91 LEU A CA 1
ATOM 681 C C . LEU A 1 91 ? -1.498 -3.430 -17.656 1.00 73.62 91 LEU A C 1
ATOM 683 O O . LEU A 1 91 ? -2.706 -3.335 -17.442 1.00 73.62 91 LEU A O 1
ATOM 687 N N . GLY A 1 92 ? -0.800 -2.453 -18.244 1.00 70.31 92 GLY A N 1
ATOM 688 C CA . GLY A 1 92 ? -1.352 -1.149 -18.618 1.00 70.31 92 GLY A CA 1
ATOM 689 C C . GLY A 1 92 ? -1.518 -0.169 -17.448 1.00 70.31 92 GLY A C 1
ATOM 690 O O . GLY A 1 92 ? -2.405 0.683 -17.514 1.00 70.31 92 GLY A O 1
ATOM 691 N N . TRP A 1 93 ? -0.707 -0.302 -16.389 1.00 62.69 93 TRP A N 1
ATOM 692 C CA . TRP A 1 93 ? -0.796 0.468 -15.137 1.00 62.69 93 TRP A CA 1
ATOM 693 C C . TRP A 1 93 ? 0.399 1.372 -14.845 1.00 62.69 93 TRP A C 1
ATOM 695 O O . TRP A 1 93 ? 1.541 0.991 -15.181 1.00 62.69 93 TRP A O 1
#

Foldseek 3Di:
DQFPDDPLFDWDADDPWIKTWAADPVNQWIWIATRPPRHTQDTHRALLVNLVSRVCRNCVVPPPDDDDPVSSVVVSVVNVVSNVVDPVVVVVD

Sequence (93 aa):
MSSGYPDVCPTLRRGDTAVGFSPSPSGCHVRVWWSENGEPIGAYPSTERAVEAGLAAVHHDNPDYACNSDEVRHETGRIGAVLAAVDWYALGW

Secondary structure (DSSP, 8-state):
---SS-TT--EEEETTEEEEEEE-TTSS-EEEEETTT--EEEEESSHHHHHHHHHHHHTTT-TT----HHHHHHHHHHHHHHHHHS-TTTTT-